Protein AF-A0A1I4K6M3-F1 (afdb_monomer_lite)

Sequence (75 aa):
MGWLITLEPITKPMQREAADAGFYVSPWGAHPKIQIRAVESLLDGKAFDAPPIQPGGTTFQKPRRVERKEQGTLI

Secondary structure (DSSP, 8-state):
-EEEEESSPPPHHHHHHHHHT-EEEETTEEEESEEEEEHHHHHTT---------TTS----PPP-----------

pLDDT: mean 81.64, std 16.62, range [45.41, 96.44]

Structure (mmCIF, N/CA/C/O backbone):
data_AF-A0A1I4K6M3-F1
#
_entry.id   AF-A0A1I4K6M3-F1
#
loop_
_atom_site.group_PDB
_atom_site.id
_atom_site.type_symbol
_atom_site.label_atom_id
_atom_site.label_alt_id
_atom_site.label_comp_id
_atom_site.label_asym_id
_atom_site.label_entity_id
_atom_site.label_seq_id
_atom_site.pdbx_PDB_ins_code
_atom_site.Cartn_x
_atom_site.Cartn_y
_atom_site.Cartn_z
_atom_site.occupancy
_atom_site.B_iso_or_equiv
_atom_site.auth_seq_id
_atom_site.auth_comp_id
_atom_site.auth_asym_id
_atom_site.auth_atom_id
_atom_site.pdbx_PDB_model_num
ATOM 1 N N . MET A 1 1 ? 9.621 2.697 -2.795 1.00 86.19 1 MET A N 1
ATOM 2 C CA . MET A 1 1 ? 8.504 2.000 -2.122 1.00 86.19 1 MET A CA 1
ATOM 3 C C . MET A 1 1 ? 8.442 2.534 -0.702 1.00 86.19 1 MET A C 1
ATOM 5 O O . MET A 1 1 ? 9.511 2.777 -0.150 1.00 86.19 1 MET A O 1
ATOM 9 N N . GLY A 1 2 ? 7.257 2.741 -0.135 1.00 90.88 2 GLY A N 1
ATOM 10 C CA . GLY A 1 2 ? 7.078 3.195 1.244 1.00 90.88 2 GLY A CA 1
ATOM 11 C C . GLY A 1 2 ? 5.871 2.531 1.905 1.00 90.88 2 GLY A C 1
ATOM 12 O O . GLY A 1 2 ? 4.854 2.292 1.249 1.00 90.88 2 GLY A O 1
ATOM 13 N N . TRP A 1 3 ? 6.002 2.248 3.202 1.00 93.88 3 TRP A N 1
ATOM 14 C CA . TRP A 1 3 ? 4.985 1.586 4.016 1.00 93.88 3 TRP A CA 1
ATOM 15 C C . TRP A 1 3 ? 4.612 2.454 5.210 1.00 93.88 3 TRP A C 1
ATOM 17 O O . TRP A 1 3 ? 5.490 2.900 5.948 1.00 93.88 3 TRP A O 1
ATOM 27 N N . LEU A 1 4 ? 3.313 2.664 5.407 1.00 94.81 4 LEU A N 1
ATOM 28 C CA . LEU A 1 4 ? 2.766 3.304 6.597 1.00 94.81 4 LEU A CA 1
ATOM 29 C C . LEU A 1 4 ? 1.956 2.281 7.391 1.00 94.81 4 LEU A C 1
ATOM 31 O O . LEU A 1 4 ? 1.049 1.641 6.852 1.00 94.81 4 LEU A O 1
ATOM 35 N N . ILE A 1 5 ? 2.275 2.165 8.677 1.00 95.88 5 ILE A N 1
ATOM 36 C CA . ILE A 1 5 ? 1.523 1.365 9.640 1.00 95.88 5 ILE A CA 1
ATOM 37 C C . ILE A 1 5 ? 0.795 2.324 10.578 1.00 95.88 5 ILE A C 1
ATOM 39 O O . ILE A 1 5 ? 1.424 3.210 11.156 1.00 95.88 5 ILE A O 1
ATOM 43 N N . THR A 1 6 ? -0.516 2.149 10.726 1.00 95.50 6 THR A N 1
ATOM 44 C CA . THR A 1 6 ? -1.366 3.003 11.567 1.00 95.50 6 THR A CA 1
ATOM 45 C C . THR A 1 6 ? -1.988 2.198 12.701 1.00 95.50 6 THR A C 1
ATOM 47 O O . THR A 1 6 ? -2.330 1.028 12.532 1.00 95.50 6 THR A O 1
ATOM 50 N N . LEU A 1 7 ? -2.151 2.819 13.869 1.00 96.00 7 LEU A N 1
ATOM 51 C CA . LEU A 1 7 ? -2.947 2.235 14.956 1.00 96.00 7 LEU A CA 1
ATOM 52 C C . LEU A 1 7 ? -4.447 2.449 14.728 1.00 96.00 7 LEU A C 1
ATOM 54 O O . LEU A 1 7 ? -5.256 1.621 15.127 1.00 96.00 7 LEU A O 1
ATOM 58 N N . GLU A 1 8 ? -4.804 3.550 14.072 1.00 94.31 8 GLU A N 1
ATOM 59 C CA . GLU A 1 8 ? -6.182 3.899 13.744 1.00 94.31 8 GLU A CA 1
ATOM 60 C C . GLU A 1 8 ? -6.623 3.286 12.403 1.00 94.31 8 GLU A C 1
ATOM 62 O O . GLU A 1 8 ? -5.774 3.008 11.545 1.00 94.31 8 GLU A O 1
ATOM 67 N N . PRO A 1 9 ? -7.941 3.122 12.176 1.00 93.69 9 PRO A N 1
ATOM 68 C CA . PRO A 1 9 ? -8.472 2.674 10.895 1.00 93.69 9 PRO A CA 1
ATOM 69 C C . PRO A 1 9 ? -8.075 3.597 9.738 1.00 93.69 9 PRO A C 1
ATOM 71 O O . PRO A 1 9 ? -8.046 4.823 9.859 1.00 93.69 9 PRO A O 1
ATOM 74 N N . ILE A 1 10 ? -7.817 3.006 8.571 1.00 94.81 10 ILE A N 1
ATOM 75 C CA . ILE A 1 10 ? -7.400 3.760 7.385 1.00 94.81 10 ILE A CA 1
ATOM 76 C C . ILE A 1 10 ? -8.571 4.598 6.863 1.00 94.81 10 ILE A C 1
ATOM 78 O O . ILE A 1 10 ? -9.634 4.069 6.532 1.00 94.81 10 ILE A O 1
ATOM 82 N N . THR A 1 11 ? -8.353 5.901 6.705 1.00 95.75 11 THR A N 1
ATOM 83 C CA . THR A 1 11 ? -9.360 6.804 6.140 1.00 95.75 11 THR A CA 1
ATOM 84 C C . THR A 1 11 ? -9.393 6.742 4.605 1.00 95.75 11 THR A C 1
ATOM 86 O O . THR A 1 11 ? -8.418 6.383 3.942 1.00 95.75 11 THR A O 1
ATOM 89 N N . LYS A 1 12 ? -10.522 7.133 3.999 1.00 95.31 12 LYS A N 1
ATOM 90 C CA . LYS A 1 12 ? -10.668 7.220 2.532 1.00 95.31 12 LYS A CA 1
ATOM 91 C C . LYS A 1 12 ? -9.625 8.111 1.833 1.00 95.31 12 LYS A C 1
ATOM 93 O O . LYS A 1 12 ? -9.099 7.663 0.814 1.00 95.31 12 LYS A O 1
ATOM 98 N N . PRO A 1 13 ? -9.307 9.336 2.306 1.00 96.44 13 PRO A N 1
ATOM 99 C CA . PRO A 1 13 ? -8.290 10.157 1.647 1.00 96.44 13 PRO A CA 1
ATOM 100 C C . PRO A 1 13 ? -6.915 9.481 1.650 1.00 96.44 13 PRO A C 1
ATOM 102 O O . PRO A 1 13 ? -6.256 9.477 0.617 1.00 96.44 13 PRO A O 1
ATOM 105 N N . MET A 1 14 ? -6.539 8.797 2.735 1.00 95.50 14 MET A N 1
ATOM 106 C CA . MET A 1 14 ? -5.278 8.048 2.800 1.00 95.50 14 MET A CA 1
ATOM 107 C C . MET A 1 14 ? -5.212 6.937 1.745 1.00 95.50 14 MET A C 1
ATOM 109 O O . MET A 1 14 ? -4.197 6.770 1.073 1.00 95.50 14 MET A O 1
ATOM 113 N N . GLN A 1 15 ? -6.305 6.189 1.555 1.00 94.00 15 GLN A N 1
ATOM 114 C CA . GLN A 1 15 ? -6.372 5.162 0.507 1.00 94.00 15 GLN A CA 1
ATOM 115 C C . GLN A 1 15 ? -6.244 5.770 -0.893 1.00 94.00 15 GLN A C 1
ATOM 117 O O . GLN A 1 15 ? -5.594 5.186 -1.759 1.00 94.00 15 GLN A O 1
ATOM 122 N N . ARG A 1 16 ? -6.843 6.948 -1.107 1.00 95.62 16 ARG A N 1
ATOM 123 C CA . ARG A 1 16 ? -6.767 7.663 -2.382 1.00 95.62 16 ARG A CA 1
ATOM 124 C C . ARG A 1 16 ? -5.343 8.117 -2.686 1.00 95.62 16 ARG A C 1
ATOM 126 O O . ARG A 1 16 ? -4.878 7.868 -3.789 1.00 95.62 16 ARG A O 1
ATOM 133 N N . GLU A 1 17 ? -4.654 8.722 -1.724 1.00 94.06 17 GLU A N 1
ATOM 134 C CA . GLU A 1 17 ? -3.257 9.148 -1.892 1.00 94.06 17 GLU A CA 1
ATOM 135 C C . GLU A 1 17 ? -2.327 7.962 -2.165 1.00 94.06 17 GLU A C 1
ATOM 137 O O . GLU A 1 17 ? -1.474 8.025 -3.050 1.00 94.06 17 GLU A O 1
ATOM 142 N N . ALA A 1 18 ? -2.527 6.846 -1.456 1.00 93.69 18 ALA A N 1
ATOM 143 C CA . ALA A 1 18 ? -1.753 5.632 -1.688 1.00 93.69 18 ALA A CA 1
ATOM 144 C C . ALA A 1 18 ? -1.959 5.068 -3.105 1.00 93.69 18 ALA A C 1
ATOM 146 O O . ALA A 1 18 ? -0.997 4.630 -3.738 1.00 93.69 18 ALA A O 1
ATOM 147 N N . ALA A 1 19 ? -3.195 5.101 -3.614 1.00 92.88 19 ALA A N 1
ATOM 148 C CA . ALA A 1 19 ? -3.513 4.663 -4.972 1.00 92.88 19 ALA A CA 1
ATOM 149 C C . ALA A 1 19 ? -2.956 5.617 -6.045 1.00 92.88 19 ALA A C 1
ATOM 151 O O . ALA A 1 19 ? -2.431 5.156 -7.059 1.00 92.88 19 ALA A O 1
ATOM 152 N N . ASP A 1 20 ? -3.033 6.930 -5.812 1.00 95.25 20 ASP A N 1
ATOM 153 C CA . ASP A 1 20 ? -2.577 7.971 -6.745 1.00 95.25 20 ASP A CA 1
ATOM 154 C C . ASP A 1 20 ? -1.052 7.962 -6.940 1.00 95.25 20 ASP A C 1
ATOM 156 O O . ASP A 1 20 ? -0.551 8.186 -8.041 1.00 95.25 20 ASP A O 1
ATOM 160 N N . ALA A 1 21 ? -0.300 7.569 -5.905 1.00 93.88 21 ALA A N 1
ATOM 161 C CA . ALA A 1 21 ? 1.150 7.397 -5.990 1.00 93.88 21 ALA A CA 1
ATOM 162 C C . ALA A 1 21 ? 1.593 6.382 -7.071 1.00 93.88 21 ALA A C 1
ATOM 164 O O . ALA A 1 21 ? 2.747 6.407 -7.523 1.00 93.88 21 ALA A O 1
ATOM 165 N N . GLY A 1 22 ? 0.691 5.497 -7.506 1.00 93.19 22 GLY A N 1
ATOM 166 C CA . GLY A 1 22 ? 0.913 4.546 -8.588 1.00 93.19 22 GLY A CA 1
ATOM 167 C C . GLY A 1 22 ? 1.843 3.394 -8.208 1.00 93.19 22 GLY A C 1
ATOM 168 O O . GLY A 1 22 ? 2.018 3.055 -7.037 1.00 93.19 22 GLY A O 1
ATOM 169 N N . PHE A 1 23 ? 2.458 2.775 -9.218 1.00 93.62 23 PHE A N 1
ATOM 170 C CA . PHE A 1 23 ? 3.241 1.548 -9.054 1.00 93.62 23 PHE A CA 1
ATOM 171 C C . PHE A 1 23 ? 4.725 1.761 -9.366 1.00 93.62 23 PHE A C 1
ATOM 173 O O . PHE A 1 23 ? 5.107 2.537 -10.244 1.00 93.62 23 PHE A O 1
ATOM 180 N N . TYR A 1 24 ? 5.578 1.077 -8.615 1.00 90.19 24 TYR A N 1
ATOM 181 C CA . TYR A 1 24 ? 6.983 0.863 -8.919 1.00 90.19 24 TYR A CA 1
ATOM 182 C C . TYR A 1 24 ? 7.114 -0.428 -9.724 1.00 90.19 24 TYR A C 1
ATOM 184 O O . TYR A 1 24 ? 6.671 -1.483 -9.277 1.00 90.19 24 TYR A O 1
ATOM 192 N N . VAL A 1 25 ? 7.720 -0.341 -10.906 1.00 90.75 25 VAL A N 1
ATOM 193 C CA . VAL A 1 25 ? 7.946 -1.498 -11.775 1.00 90.75 25 VAL A CA 1
ATOM 194 C C . VAL A 1 25 ? 9.317 -2.085 -11.467 1.00 90.75 25 VAL A C 1
ATOM 196 O O . VAL A 1 25 ? 10.331 -1.395 -11.560 1.00 90.75 25 VAL A O 1
ATOM 199 N N . SER A 1 26 ? 9.332 -3.362 -11.103 1.00 84.94 26 SER A N 1
ATOM 200 C CA . SER A 1 26 ? 10.533 -4.158 -10.875 1.00 84.94 26 SER A CA 1
ATOM 201 C C . SER A 1 26 ? 10.569 -5.353 -11.840 1.00 84.94 26 SER A C 1
ATOM 203 O O . SER A 1 26 ? 9.535 -5.698 -12.418 1.00 84.94 26 SER A O 1
ATOM 205 N N . PRO A 1 27 ? 11.715 -6.043 -11.983 1.00 86.88 27 PRO A N 1
ATOM 206 C CA . PRO A 1 27 ? 11.806 -7.275 -12.773 1.00 86.88 27 PRO A CA 1
ATOM 207 C C . PRO A 1 27 ? 10.836 -8.387 -12.339 1.00 86.88 27 PRO A C 1
ATOM 209 O O . PRO A 1 27 ? 10.568 -9.297 -13.116 1.00 86.88 27 PRO A O 1
ATOM 212 N N . TRP A 1 28 ? 10.316 -8.321 -11.110 1.00 81.75 28 TRP A N 1
ATOM 213 C CA . TRP A 1 28 ? 9.407 -9.317 -10.535 1.00 81.75 28 TRP A CA 1
ATOM 214 C C . TRP A 1 28 ? 7.937 -8.890 -10.558 1.00 81.75 28 TRP A C 1
ATOM 216 O O . TRP A 1 28 ? 7.081 -9.656 -10.127 1.00 81.75 28 TRP A O 1
ATOM 226 N N . GLY A 1 29 ? 7.637 -7.692 -11.065 1.00 87.56 29 GLY A N 1
ATOM 227 C CA . GLY A 1 29 ? 6.276 -7.174 -11.150 1.00 87.56 29 GLY A CA 1
ATOM 228 C C . GLY A 1 29 ? 6.148 -5.711 -10.740 1.00 87.56 29 GLY A C 1
ATOM 229 O O . GLY A 1 29 ? 7.125 -5.027 -10.416 1.00 87.56 29 GLY A O 1
ATOM 230 N N . ALA A 1 30 ? 4.906 -5.232 -10.786 1.00 90.75 30 ALA A N 1
ATOM 231 C CA . ALA A 1 30 ? 4.524 -3.892 -10.374 1.00 90.75 30 ALA A CA 1
ATOM 232 C C . ALA A 1 30 ? 4.017 -3.911 -8.926 1.00 90.75 30 ALA A C 1
ATOM 234 O O . ALA A 1 30 ? 3.076 -4.632 -8.608 1.00 90.75 30 ALA A O 1
ATOM 235 N N . HIS A 1 31 ? 4.616 -3.079 -8.079 1.00 90.94 31 HIS A N 1
ATOM 236 C CA . HIS A 1 31 ? 4.322 -2.997 -6.649 1.00 90.94 31 HIS A CA 1
ATOM 237 C C . HIS A 1 31 ? 3.822 -1.585 -6.297 1.00 90.94 31 HIS A C 1
ATOM 239 O O . HIS A 1 31 ? 4.365 -0.616 -6.836 1.00 90.94 31 HIS A O 1
ATOM 245 N N . PRO A 1 32 ? 2.815 -1.392 -5.425 1.00 93.06 32 PRO A N 1
ATOM 246 C CA . PRO A 1 32 ? 2.304 -0.053 -5.113 1.00 93.06 32 PRO A CA 1
ATOM 247 C C . PRO A 1 32 ? 3.355 0.816 -4.412 1.00 93.06 32 PRO A C 1
ATOM 249 O O . PRO A 1 32 ? 3.941 0.382 -3.416 1.00 93.06 32 PRO A O 1
ATOM 252 N N . LYS A 1 33 ? 3.591 2.044 -4.912 1.00 93.56 33 LYS A N 1
ATOM 253 C CA . LYS A 1 33 ? 4.614 2.985 -4.402 1.00 93.56 33 LYS A CA 1
ATOM 254 C C . LYS A 1 33 ? 4.442 3.301 -2.933 1.00 93.56 33 LYS A C 1
ATOM 256 O O . LYS A 1 33 ? 5.444 3.326 -2.214 1.00 93.56 33 LYS A O 1
ATOM 261 N N . ILE A 1 34 ? 3.199 3.523 -2.533 1.00 94.56 34 ILE A N 1
ATOM 262 C CA . ILE A 1 34 ? 2.789 3.790 -1.164 1.00 94.56 34 ILE A CA 1
ATOM 263 C C . ILE A 1 34 ? 1.763 2.730 -0.787 1.00 94.56 34 ILE A C 1
ATOM 265 O O . ILE A 1 34 ? 0.800 2.492 -1.514 1.00 94.56 34 ILE A O 1
ATOM 269 N N . GLN A 1 35 ? 1.971 2.084 0.353 1.00 94.31 35 GLN A N 1
ATOM 270 C CA . GLN A 1 35 ? 1.031 1.122 0.911 1.00 94.31 35 GLN A CA 1
ATOM 271 C C . GLN A 1 35 ? 0.757 1.482 2.366 1.00 94.31 35 GLN A C 1
ATOM 273 O O . GLN A 1 35 ? 1.676 1.761 3.135 1.00 94.31 35 GLN A O 1
ATOM 278 N N . ILE A 1 36 ? -0.518 1.454 2.741 1.00 95.62 36 ILE A N 1
ATOM 279 C CA . ILE A 1 36 ? -0.981 1.804 4.082 1.00 95.62 36 ILE A CA 1
ATOM 280 C C . ILE A 1 36 ? -1.730 0.605 4.660 1.00 95.62 36 ILE A C 1
ATOM 282 O O . ILE A 1 36 ? -2.579 0.002 3.985 1.00 95.62 36 ILE A O 1
ATOM 286 N N . ARG A 1 37 ? -1.404 0.245 5.901 1.00 95.00 37 ARG A N 1
ATOM 287 C CA . ARG A 1 37 ? -2.064 -0.825 6.655 1.00 95.00 37 ARG A CA 1
ATOM 288 C C . ARG A 1 37 ? -2.302 -0.387 8.094 1.00 95.00 3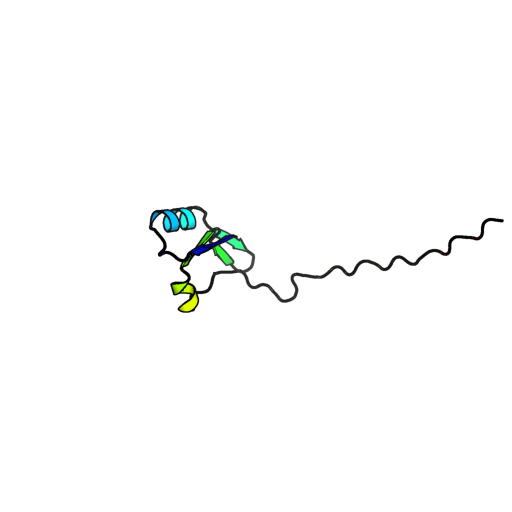7 ARG A C 1
ATOM 290 O O . ARG A 1 37 ? -1.436 0.229 8.704 1.00 95.00 37 ARG A O 1
ATOM 297 N N . ALA A 1 38 ? -3.459 -0.750 8.634 1.00 95.69 38 ALA A N 1
ATO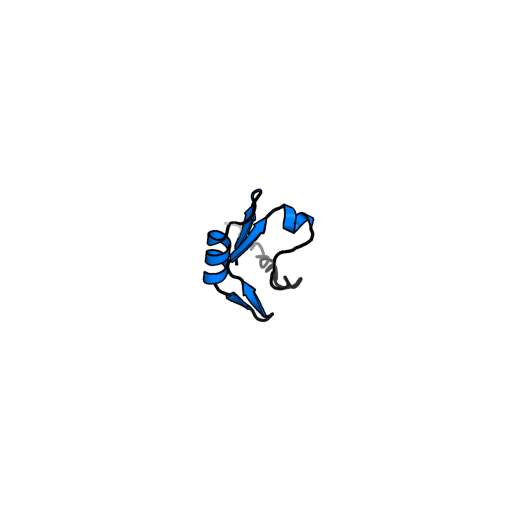M 298 C CA . ALA A 1 38 ? -3.699 -0.666 10.067 1.00 95.69 38 ALA A CA 1
ATOM 299 C C . ALA A 1 38 ? -3.093 -1.893 10.769 1.00 95.69 38 ALA A C 1
ATOM 301 O O . ALA A 1 38 ? -3.016 -2.972 10.170 1.00 95.69 38 ALA A O 1
ATOM 302 N N . VAL A 1 39 ? -2.684 -1.746 12.031 1.00 95.00 39 VAL A N 1
ATOM 303 C CA . VAL A 1 39 ? -2.097 -2.841 12.827 1.00 95.00 39 VAL A CA 1
ATOM 304 C C . VAL A 1 39 ? -3.036 -4.046 12.901 1.00 95.00 39 VAL A C 1
ATOM 306 O O . VAL A 1 39 ? -2.572 -5.171 12.752 1.00 95.00 39 VAL A O 1
ATOM 309 N N . GLU A 1 40 ? -4.349 -3.830 13.011 1.00 94.25 40 GLU A N 1
ATOM 310 C CA . GLU A 1 40 ? -5.358 -4.900 12.949 1.00 94.25 40 GLU A CA 1
ATOM 311 C C . GLU A 1 40 ? -5.198 -5.797 11.710 1.00 94.25 40 GLU A C 1
ATOM 313 O O . GLU A 1 40 ? -5.234 -7.016 11.815 1.00 94.25 40 GLU A O 1
ATOM 318 N N . SER A 1 41 ? -4.933 -5.208 10.540 1.00 92.00 41 SER A N 1
ATOM 319 C CA . SER A 1 41 ? -4.795 -5.941 9.281 1.00 92.00 41 SER A CA 1
ATOM 320 C C . SER A 1 41 ? -3.496 -6.736 9.233 1.00 92.00 41 SER A C 1
ATOM 322 O O . SER A 1 41 ? -3.457 -7.806 8.635 1.00 92.00 41 SER A O 1
ATOM 324 N N . LEU A 1 42 ? -2.436 -6.228 9.863 1.00 92.94 42 LEU A N 1
ATOM 325 C CA . LEU A 1 42 ? -1.173 -6.954 9.981 1.00 92.94 42 LEU A CA 1
ATOM 326 C C . LEU A 1 42 ? -1.320 -8.162 10.908 1.00 92.94 42 LEU A C 1
ATOM 328 O O . LEU A 1 42 ? -0.820 -9.237 10.585 1.00 92.94 42 LEU A O 1
ATOM 332 N N . LEU A 1 43 ? -2.037 -7.998 12.022 1.00 93.88 43 LEU A N 1
ATOM 333 C CA . LEU A 1 43 ? -2.345 -9.089 12.950 1.00 93.88 43 LEU A CA 1
ATOM 334 C C . LEU A 1 43 ? -3.279 -10.137 12.321 1.00 93.88 43 LEU A C 1
ATOM 336 O O . LEU A 1 43 ? -3.158 -11.316 12.633 1.00 93.88 43 LEU A O 1
ATOM 340 N N . ASP A 1 44 ? -4.132 -9.723 11.383 1.00 95.00 44 ASP A N 1
ATOM 341 C CA . ASP A 1 44 ? -4.964 -10.597 10.539 1.00 95.00 44 ASP A CA 1
ATOM 342 C C . ASP A 1 44 ? -4.157 -11.324 9.434 1.00 95.00 44 ASP A C 1
ATOM 344 O O . ASP A 1 44 ? -4.696 -12.120 8.670 1.00 95.00 44 ASP A O 1
ATOM 348 N N . GLY A 1 45 ? -2.849 -11.059 9.324 1.00 92.19 45 GLY A N 1
ATOM 349 C CA . GLY A 1 45 ? -1.953 -11.706 8.360 1.00 92.19 45 GLY A CA 1
ATOM 350 C C . GLY A 1 45 ? -1.846 -11.007 7.001 1.00 92.19 45 GLY A C 1
ATOM 351 O O . GLY A 1 45 ? -1.215 -11.539 6.084 1.00 92.19 45 GLY A O 1
ATOM 352 N N . LYS A 1 46 ? -2.410 -9.802 6.835 1.00 91.81 46 LYS A N 1
ATOM 353 C CA . LYS A 1 46 ? -2.293 -9.025 5.588 1.00 91.81 46 LYS A CA 1
ATOM 354 C C . LYS A 1 46 ? -0.932 -8.341 5.507 1.00 91.81 46 LYS A C 1
ATOM 356 O O . LYS A 1 46 ? -0.776 -7.194 5.920 1.00 91.81 46 LYS A O 1
ATOM 361 N N . ALA A 1 47 ? 0.041 -9.044 4.941 1.00 89.12 47 ALA A N 1
ATOM 362 C CA . ALA A 1 47 ? 1.382 -8.522 4.709 1.00 89.12 47 ALA A CA 1
ATOM 363 C C . ALA A 1 47 ? 1.418 -7.381 3.671 1.00 89.12 47 ALA A C 1
ATOM 365 O O . ALA A 1 47 ? 0.459 -7.121 2.934 1.00 89.12 47 ALA A O 1
ATOM 366 N N . PHE A 1 48 ? 2.560 -6.698 3.622 1.00 91.25 48 PHE A N 1
ATOM 367 C CA . PHE A 1 48 ? 2.875 -5.742 2.569 1.00 91.25 48 PHE A CA 1
ATOM 368 C C . PHE A 1 48 ? 3.343 -6.451 1.301 1.00 91.25 48 PHE A C 1
ATOM 370 O O . PHE A 1 48 ? 3.985 -7.500 1.358 1.00 91.25 48 PHE A O 1
ATOM 377 N N . ASP A 1 49 ? 3.050 -5.836 0.161 1.00 89.06 49 ASP A N 1
ATOM 378 C CA . ASP A 1 49 ? 3.526 -6.291 -1.134 1.00 89.06 49 ASP A CA 1
ATOM 379 C C . ASP A 1 49 ? 4.940 -5.745 -1.363 1.00 89.06 49 ASP A C 1
ATOM 381 O O . ASP A 1 49 ? 5.159 -4.530 -1.425 1.00 89.06 49 ASP A O 1
ATOM 385 N N . ALA A 1 50 ? 5.917 -6.642 -1.422 1.00 82.44 50 ALA A N 1
ATOM 386 C CA . ALA A 1 50 ? 7.316 -6.305 -1.624 1.00 82.44 50 ALA A CA 1
ATOM 387 C C . ALA A 1 50 ? 7.911 -7.234 -2.687 1.00 82.44 50 ALA A C 1
ATOM 389 O O . ALA A 1 50 ? 7.599 -8.430 -2.683 1.00 82.44 50 ALA A O 1
ATOM 390 N N . PRO A 1 51 ? 8.786 -6.727 -3.576 1.00 79.56 51 PRO A N 1
ATOM 391 C CA . PRO A 1 51 ? 9.522 -7.598 -4.477 1.00 79.56 51 PRO A CA 1
ATOM 392 C C . PRO A 1 51 ? 10.342 -8.605 -3.657 1.00 79.56 51 PRO A C 1
ATOM 394 O O . PRO A 1 51 ? 10.839 -8.256 -2.578 1.00 79.56 51 PRO A O 1
ATOM 397 N N . PRO A 1 52 ? 10.511 -9.844 -4.147 1.00 75.62 52 PRO A N 1
ATOM 398 C CA . PRO A 1 52 ? 11.300 -10.845 -3.452 1.00 75.62 52 PRO A CA 1
ATOM 399 C C . PRO A 1 52 ? 12.724 -10.321 -3.256 1.00 75.62 52 PRO A C 1
ATOM 401 O O . PRO A 1 52 ? 13.455 -10.080 -4.218 1.00 75.62 52 PRO A O 1
ATOM 404 N N . ILE A 1 53 ? 13.128 -10.160 -1.996 1.00 67.75 53 ILE A N 1
ATOM 405 C CA . ILE A 1 53 ? 14.519 -9.888 -1.646 1.00 67.75 53 ILE A CA 1
ATOM 406 C C . ILE A 1 53 ? 15.265 -11.195 -1.915 1.00 67.75 53 ILE A C 1
ATOM 408 O O . ILE A 1 53 ? 15.299 -12.083 -1.065 1.00 67.75 53 ILE A O 1
ATOM 412 N N . GLN A 1 54 ? 15.792 -11.373 -3.130 1.00 57.97 54 GLN A N 1
ATOM 413 C CA . GLN A 1 54 ? 16.620 -12.538 -3.428 1.00 57.97 54 GLN A CA 1
ATOM 414 C C . GLN A 1 54 ? 17.764 -12.590 -2.400 1.00 57.97 54 GLN A C 1
ATOM 416 O O . GLN A 1 54 ? 18.436 -11.567 -2.217 1.00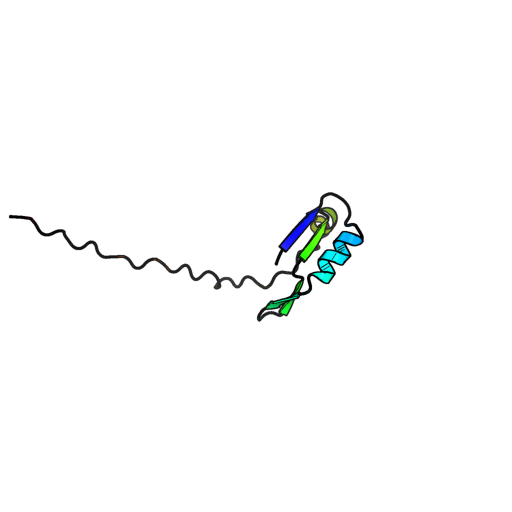 57.97 54 GLN A O 1
ATOM 421 N N . PRO A 1 55 ? 18.055 -13.753 -1.783 1.00 51.22 55 PRO A N 1
ATOM 422 C CA . PRO A 1 55 ? 19.232 -13.954 -0.933 1.00 51.22 55 PRO A CA 1
ATOM 423 C C . PRO A 1 55 ? 20.581 -13.872 -1.695 1.00 51.22 55 PRO A C 1
ATOM 425 O O . PRO A 1 55 ? 21.522 -14.598 -1.401 1.00 51.22 55 PRO A O 1
ATOM 428 N N . GLY A 1 56 ? 20.691 -12.978 -2.681 1.00 53.53 56 GLY A N 1
ATOM 429 C CA . GLY A 1 56 ? 21.892 -12.683 -3.464 1.00 53.53 56 GLY A CA 1
ATOM 430 C C . GLY A 1 56 ? 22.018 -11.215 -3.900 1.00 53.53 56 GLY A C 1
ATOM 431 O O . GLY A 1 56 ? 22.986 -10.874 -4.568 1.00 53.53 56 GLY A O 1
ATOM 432 N N . GLY A 1 57 ? 21.075 -10.333 -3.530 1.00 50.03 57 GLY A N 1
ATOM 433 C CA . GLY A 1 57 ? 21.099 -8.909 -3.908 1.00 50.03 57 GLY A CA 1
ATOM 434 C C . GLY A 1 57 ? 22.057 -8.037 -3.087 1.00 50.03 57 GLY A C 1
ATOM 435 O O . GLY A 1 57 ? 22.400 -6.935 -3.505 1.00 50.03 57 GLY A O 1
ATOM 436 N N . THR A 1 58 ? 22.542 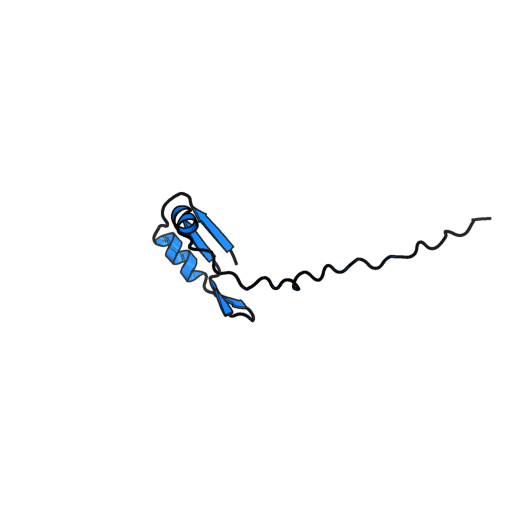-8.540 -1.951 1.00 52.47 58 THR A N 1
ATOM 437 C CA . THR A 1 58 ? 23.626 -7.916 -1.186 1.00 52.47 58 THR A CA 1
ATOM 438 C C . THR A 1 58 ? 24.897 -8.710 -1.442 1.00 52.47 58 THR A C 1
ATOM 440 O O . THR A 1 58 ? 25.389 -9.416 -0.563 1.00 52.47 58 THR A O 1
ATOM 443 N N . THR A 1 59 ? 25.446 -8.629 -2.655 1.00 54.66 59 THR A N 1
ATOM 444 C CA . THR A 1 59 ? 26.857 -8.978 -2.851 1.00 54.66 59 THR A CA 1
ATOM 445 C C . THR A 1 59 ? 27.654 -7.983 -2.016 1.00 54.66 59 THR A C 1
ATOM 447 O O . THR A 1 59 ? 27.973 -6.886 -2.469 1.00 54.66 59 THR A O 1
ATOM 450 N N . PHE A 1 60 ? 27.911 -8.328 -0.754 1.00 60.00 60 PHE A N 1
ATOM 451 C CA . PHE A 1 60 ? 28.845 -7.613 0.095 1.00 60.00 60 PHE A CA 1
ATOM 452 C C . PHE A 1 60 ? 30.194 -7.673 -0.625 1.00 60.00 60 PHE A C 1
ATOM 454 O O . PHE A 1 60 ? 30.864 -8.707 -0.630 1.00 60.00 60 PHE A O 1
ATOM 461 N N . GLN A 1 61 ? 30.548 -6.589 -1.316 1.00 64.06 61 GLN A N 1
ATOM 462 C CA . GLN A 1 61 ? 31.851 -6.419 -1.942 1.00 64.06 61 GLN A CA 1
ATOM 463 C C . GLN A 1 61 ? 32.878 -6.406 -0.811 1.00 64.06 61 GLN A C 1
ATOM 465 O O . GLN A 1 61 ? 33.103 -5.386 -0.161 1.00 64.06 61 GLN A O 1
ATOM 470 N N . LYS A 1 62 ? 33.451 -7.577 -0.519 1.00 66.12 62 LYS A N 1
ATOM 471 C CA . LYS A 1 62 ? 34.503 -7.723 0.483 1.00 66.12 62 LYS A CA 1
ATOM 472 C C . LYS A 1 62 ? 35.646 -6.789 0.064 1.00 66.12 62 LYS A C 1
ATOM 474 O O . LYS A 1 62 ? 36.139 -6.935 -1.057 1.00 66.12 62 LYS A O 1
ATOM 479 N N . PRO A 1 63 ? 36.058 -5.819 0.899 1.00 63.50 63 PRO A N 1
ATOM 480 C CA . PRO A 1 63 ? 37.086 -4.867 0.506 1.00 63.50 63 PRO A CA 1
ATOM 481 C C . PRO A 1 63 ? 38.362 -5.624 0.135 1.00 63.50 63 PRO A C 1
ATOM 483 O O . PRO A 1 63 ? 38.765 -6.565 0.828 1.00 63.50 63 PRO A O 1
ATOM 486 N N . ARG A 1 64 ? 38.988 -5.237 -0.983 1.00 72.94 64 ARG A N 1
ATOM 487 C CA . ARG A 1 64 ? 40.264 -5.819 -1.406 1.00 72.94 64 ARG A CA 1
ATOM 488 C C . ARG A 1 64 ? 41.273 -5.580 -0.288 1.00 72.94 64 ARG A C 1
ATOM 490 O O . ARG A 1 64 ? 41.515 -4.436 0.089 1.00 72.94 64 ARG A O 1
ATOM 497 N N . ARG A 1 65 ? 41.846 -6.655 0.258 1.00 71.69 65 ARG A N 1
ATOM 498 C CA . ARG A 1 65 ? 42.912 -6.548 1.256 1.00 71.69 65 ARG A CA 1
ATOM 499 C C . ARG A 1 65 ? 44.091 -5.837 0.595 1.00 71.69 65 ARG A C 1
ATOM 501 O O . ARG A 1 65 ? 44.707 -6.388 -0.309 1.00 71.69 65 ARG A O 1
ATOM 508 N N . VAL A 1 66 ? 44.362 -4.607 1.015 1.00 69.38 66 VAL A N 1
ATOM 509 C CA . VAL A 1 66 ? 45.603 -3.913 0.671 1.00 69.38 66 VAL A CA 1
ATOM 510 C C . VAL A 1 66 ? 46.723 -4.547 1.485 1.00 69.38 66 VAL A C 1
ATOM 512 O O . VAL A 1 66 ? 46.682 -4.550 2.716 1.00 69.38 66 VAL A O 1
ATOM 515 N N . GLU A 1 67 ? 47.697 -5.139 0.799 1.00 65.19 67 GLU A N 1
ATOM 516 C CA . GLU A 1 67 ? 48.941 -5.565 1.428 1.00 65.19 67 GLU A CA 1
ATOM 517 C C . GL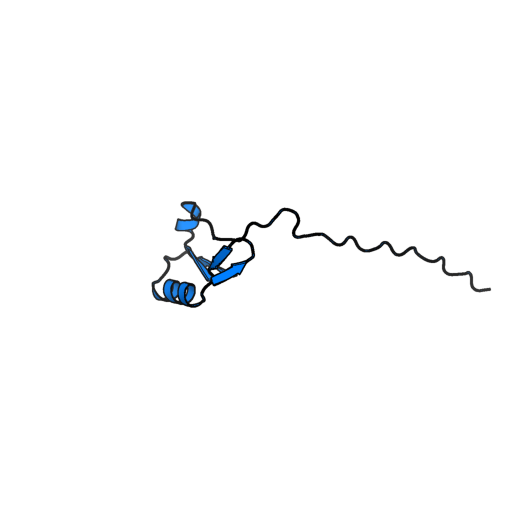U A 1 67 ? 49.668 -4.327 1.954 1.00 65.19 67 GLU A C 1
ATOM 519 O O . GLU A 1 67 ? 49.894 -3.351 1.233 1.00 65.19 67 GLU A O 1
ATOM 524 N N . ARG A 1 68 ? 49.993 -4.353 3.248 1.00 59.00 68 ARG A N 1
ATOM 525 C CA . ARG A 1 68 ? 50.795 -3.323 3.897 1.00 59.00 68 ARG A CA 1
ATOM 526 C C . ARG A 1 68 ? 52.192 -3.412 3.294 1.00 59.00 68 ARG A C 1
ATOM 528 O O . ARG A 1 68 ? 52.948 -4.303 3.660 1.00 59.00 68 ARG A O 1
ATOM 535 N N . LYS A 1 69 ? 52.524 -2.514 2.362 1.00 55.91 69 LYS A N 1
ATOM 536 C CA . LYS A 1 69 ? 53.914 -2.350 1.930 1.00 55.91 69 LYS A CA 1
ATOM 537 C C . LYS A 1 69 ? 54.738 -1.991 3.163 1.00 55.91 69 LYS A C 1
ATOM 539 O O . LYS A 1 69 ? 54.417 -1.017 3.848 1.00 55.91 69 LYS A O 1
ATOM 544 N N . GLU A 1 70 ? 55.742 -2.809 3.463 1.00 56.88 70 GLU A N 1
ATOM 545 C CA . GLU A 1 70 ? 56.760 -2.503 4.460 1.00 56.88 70 GLU A CA 1
ATOM 546 C C . GLU A 1 70 ? 57.344 -1.127 4.136 1.00 56.88 70 GLU A C 1
ATOM 548 O O . GLU A 1 70 ? 57.866 -0.885 3.046 1.00 56.88 70 GLU A O 1
ATOM 553 N N . GLN A 1 71 ? 57.158 -0.191 5.067 1.00 51.72 71 GLN A N 1
ATOM 554 C CA . GLN A 1 71 ? 57.827 1.100 5.036 1.00 51.72 71 GLN A CA 1
ATOM 555 C C . GLN A 1 71 ? 59.323 0.822 5.127 1.00 51.72 71 GLN A C 1
ATOM 557 O O . GLN A 1 71 ? 59.795 0.303 6.137 1.00 51.72 71 GLN A O 1
ATOM 562 N N . GLY A 1 72 ? 60.040 1.128 4.046 1.00 51.78 72 GLY A N 1
ATOM 563 C CA . GLY A 1 72 ? 61.489 1.033 4.004 1.00 51.78 72 GLY A CA 1
ATOM 564 C C . GLY A 1 72 ? 62.119 1.826 5.146 1.00 51.78 72 GLY A C 1
ATOM 565 O O . GLY A 1 72 ? 61.738 2.966 5.413 1.00 51.78 72 GLY A O 1
ATOM 566 N N . THR A 1 73 ? 63.078 1.189 5.810 1.00 45.41 73 THR A N 1
ATOM 567 C CA . THR A 1 73 ? 64.027 1.800 6.737 1.00 45.41 73 THR A CA 1
ATOM 568 C C . THR A 1 73 ? 64.656 3.035 6.094 1.00 45.41 73 THR A C 1
ATOM 570 O O . THR A 1 73 ? 65.307 2.933 5.055 1.00 45.41 73 THR A O 1
ATOM 573 N N . LEU A 1 74 ? 64.457 4.199 6.714 1.00 47.47 74 LEU A N 1
ATOM 574 C CA . LEU A 1 74 ? 65.263 5.386 6.450 1.00 47.47 74 LEU A CA 1
ATOM 5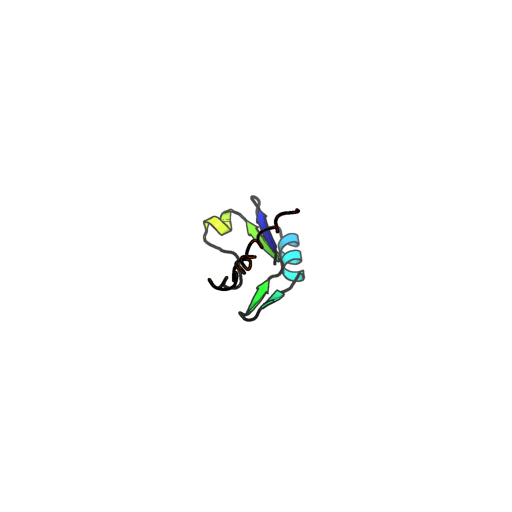75 C C . LEU A 1 74 ? 66.615 5.193 7.149 1.00 47.47 74 LEU A C 1
ATOM 577 O O . LEU A 1 74 ? 66.669 5.087 8.374 1.00 47.47 74 LEU A O 1
ATOM 581 N N . ILE A 1 75 ? 67.659 5.072 6.331 1.00 49.38 75 ILE A N 1
ATOM 582 C CA . ILE A 1 75 ? 69.062 5.343 6.678 1.00 49.38 75 ILE A CA 1
ATOM 583 C C . ILE A 1 75 ? 69.281 6.846 6.834 1.00 49.38 75 ILE A C 1
ATOM 585 O O . ILE A 1 75 ? 68.621 7.607 6.089 1.00 49.38 75 ILE A O 1
#

Foldseek 3Di:
DDEAEAQDDDDPVNVVVQVVQAWDQDPQGTFGPYDYDYPVVVVVVNDHDDDDPPPPPCPPPDPDDDDPDPDDDDD

Organism: NCBI:txid414703

Radius of gyration: 23.16 Å; chains: 1; bounding box: 80×24×28 Å